Protein AF-A0A937Q8V5-F1 (afdb_monomer_lite)

Secondary structure (DSSP, 8-state):
--HHHH-HHHHHHHHHTT-SSHHHHHHHHTTSPPSB-TTSSBHHHHHHHT-TT--S-HHHHHHHHHHH-

Radius of gyration: 12.9 Å; chains: 1; bounding box: 25×21×39 Å

pLDDT: mean 86.38, std 8.12, range [54.03, 93.62]

Structure (mmCIF, N/CA/C/O backbone):
data_AF-A0A937Q8V5-F1
#
_entry.id   AF-A0A937Q8V5-F1
#
loop_
_atom_site.group_PDB
_atom_site.id
_atom_site.type_symbol
_atom_site.label_atom_id
_atom_site.label_alt_id
_atom_site.label_comp_id
_atom_site.label_asym_id
_atom_site.label_entity_id
_atom_site.label_seq_id
_atom_site.pdbx_PDB_ins_code
_atom_site.Cartn_x
_atom_site.Cartn_y
_atom_site.Cartn_z
_atom_site.occupancy
_atom_site.B_iso_or_equiv
_atom_site.auth_seq_id
_atom_site.auth_comp_id
_atom_site.auth_asym_id
_atom_site.auth_atom_id
_atom_site.pdbx_PDB_model_num
ATOM 1 N N . MET A 1 1 ? -8.687 10.451 24.865 1.00 54.03 1 MET A N 1
ATOM 2 C CA . MET A 1 1 ? -9.095 10.280 23.458 1.00 54.03 1 MET A CA 1
ATOM 3 C C . MET A 1 1 ? -7.863 10.541 22.615 1.00 54.03 1 MET A C 1
ATOM 5 O O . MET A 1 1 ? -7.334 11.646 22.703 1.00 54.03 1 MET A O 1
ATOM 9 N N . ARG A 1 2 ? -7.310 9.533 21.934 1.00 67.31 2 ARG A N 1
ATOM 10 C CA . ARG A 1 2 ? -6.175 9.763 21.030 1.00 67.31 2 ARG A CA 1
ATOM 11 C C . ARG A 1 2 ? -6.717 10.444 19.776 1.00 67.31 2 ARG A C 1
ATOM 13 O O . ARG A 1 2 ? -7.833 10.156 19.358 1.00 67.31 2 ARG A O 1
ATOM 20 N N . LEU A 1 3 ? -5.957 11.365 19.185 1.00 68.56 3 LEU A N 1
ATOM 21 C CA . LEU A 1 3 ? -6.369 12.049 17.949 1.00 68.56 3 LEU A CA 1
ATOM 22 C C . LEU A 1 3 ? -6.697 11.032 16.840 1.00 68.56 3 LEU A C 1
ATOM 24 O O . LEU A 1 3 ? -7.640 11.204 16.076 1.00 68.56 3 LEU A O 1
ATOM 28 N N . GLU A 1 4 ? -5.962 9.927 16.837 1.00 62.56 4 GLU A N 1
ATOM 29 C CA . GLU A 1 4 ? -6.148 8.739 16.004 1.00 62.56 4 GLU A CA 1
ATOM 30 C C . GLU A 1 4 ? -7.578 8.169 16.078 1.00 62.56 4 GLU A C 1
ATOM 32 O O . GLU A 1 4 ? -8.140 7.797 15.049 1.00 62.56 4 GLU A O 1
ATOM 37 N N . ASP A 1 5 ? -8.205 8.192 17.263 1.00 63.12 5 ASP A N 1
ATOM 38 C CA . ASP A 1 5 ? -9.578 7.714 17.492 1.00 63.12 5 ASP A CA 1
ATOM 39 C C . ASP A 1 5 ? -10.626 8.637 16.848 1.00 63.12 5 ASP A C 1
ATOM 41 O O . ASP A 1 5 ? -11.745 8.220 16.557 1.00 63.12 5 ASP A O 1
ATOM 45 N N . SER A 1 6 ? -10.269 9.906 16.625 1.00 71.12 6 SER A N 1
ATOM 46 C CA . SER A 1 6 ? -11.134 10.925 16.010 1.00 71.12 6 SER A CA 1
ATOM 47 C C . SER A 1 6 ? -10.926 11.044 14.498 1.00 71.12 6 SER A C 1
ATOM 49 O O . SER A 1 6 ? -11.761 11.611 13.796 1.00 71.12 6 SER A O 1
ATOM 51 N N . LEU A 1 7 ? -9.832 10.489 13.970 1.00 76.81 7 LEU A N 1
ATOM 52 C CA . LEU A 1 7 ? -9.480 10.545 12.554 1.00 76.81 7 LEU A CA 1
ATOM 53 C C . LEU A 1 7 ? -9.915 9.265 11.829 1.00 76.81 7 LEU A C 1
ATOM 55 O O . LEU A 1 7 ? -9.106 8.576 11.206 1.00 76.81 7 LEU A O 1
ATOM 59 N N . VAL A 1 8 ? -11.220 8.975 11.875 1.00 77.75 8 VAL A N 1
ATOM 60 C CA . VAL A 1 8 ? -11.848 7.793 11.248 1.00 77.75 8 VAL A CA 1
ATOM 61 C C . VAL A 1 8 ? -11.438 7.632 9.782 1.00 77.75 8 VAL A C 1
ATOM 63 O O . VAL A 1 8 ? -11.215 6.515 9.324 1.00 77.75 8 VAL A O 1
ATOM 66 N N . LEU A 1 9 ? -11.271 8.744 9.061 1.00 78.62 9 LEU A N 1
ATOM 67 C CA . LEU A 1 9 ? -10.829 8.733 7.671 1.00 78.62 9 LEU A CA 1
ATOM 68 C C . LEU A 1 9 ? -9.370 8.269 7.516 1.00 78.62 9 LEU A C 1
ATOM 70 O O . LEU A 1 9 ? -9.090 7.418 6.677 1.00 78.62 9 LEU A O 1
ATOM 74 N N . ASN A 1 10 ? -8.448 8.752 8.358 1.00 79.88 10 ASN A N 1
ATOM 75 C CA . ASN A 1 10 ? -7.074 8.238 8.362 1.00 79.88 10 ASN A CA 1
ATOM 76 C C . ASN A 1 10 ? -7.058 6.755 8.711 1.00 79.88 10 ASN A C 1
ATOM 78 O O . ASN A 1 10 ? -6.361 5.997 8.042 1.00 79.88 10 ASN A O 1
ATOM 82 N N . ARG A 1 11 ? -7.852 6.350 9.714 1.00 81.50 11 ARG A N 1
ATOM 83 C CA . ARG A 1 11 ? -8.032 4.946 10.098 1.00 81.50 11 ARG A CA 1
ATOM 84 C C . ARG A 1 11 ? -8.465 4.090 8.924 1.00 81.50 11 ARG A C 1
ATOM 86 O O . ARG A 1 11 ? -7.878 3.046 8.664 1.00 81.50 11 ARG A O 1
ATOM 93 N N . HIS A 1 12 ? -9.463 4.559 8.190 1.00 85.56 12 HIS A N 1
ATOM 94 C CA . HIS A 1 12 ? -9.927 3.894 6.989 1.00 85.56 12 HIS A CA 1
ATOM 95 C C . HIS A 1 12 ? -8.796 3.734 5.966 1.00 85.56 12 HIS A C 1
ATOM 97 O O . HIS A 1 12 ? -8.553 2.616 5.526 1.00 85.56 12 HIS A O 1
ATOM 103 N N . PHE A 1 13 ? -8.046 4.799 5.663 1.00 85.50 13 PHE A N 1
ATOM 104 C CA . PHE A 1 13 ? -6.989 4.751 4.653 1.00 85.50 13 PHE A CA 1
ATOM 105 C C . PHE A 1 13 ? -5.876 3.750 4.961 1.00 85.50 13 PHE A C 1
ATOM 107 O O . PHE A 1 13 ? -5.568 2.933 4.104 1.00 85.50 13 PHE A O 1
ATOM 114 N N . HIS A 1 14 ? -5.279 3.740 6.155 1.00 87.69 14 HIS A N 1
ATOM 115 C CA . HIS A 1 14 ? -4.205 2.768 6.412 1.00 87.69 14 HIS A CA 1
ATOM 116 C C . HIS A 1 14 ? -4.725 1.326 6.507 1.00 87.69 14 HIS A C 1
ATOM 118 O O . HIS A 1 14 ? -4.056 0.409 6.032 1.00 87.69 14 HIS A O 1
ATOM 124 N N . MET A 1 15 ? -5.960 1.119 6.984 1.00 89.12 15 MET A N 1
ATOM 125 C CA . MET A 1 15 ? -6.598 -0.203 6.948 1.00 89.12 15 MET A CA 1
ATOM 126 C C . MET A 1 15 ? -6.828 -0.721 5.523 1.00 89.12 15 MET A C 1
ATOM 128 O O . MET A 1 15 ? -6.843 -1.936 5.322 1.00 89.12 15 MET A O 1
ATOM 132 N N . LEU A 1 16 ? -7.019 0.163 4.537 1.00 91.12 16 LEU A N 1
ATOM 133 C CA . LEU A 1 16 ? -7.127 -0.237 3.133 1.00 91.12 16 LEU A CA 1
ATOM 134 C C . LEU A 1 16 ? -5.831 -0.883 2.623 1.00 91.12 16 LEU A C 1
ATOM 136 O O . LEU A 1 16 ? -5.892 -1.824 1.834 1.00 91.12 16 LEU A O 1
ATOM 140 N N . PHE A 1 17 ? -4.684 -0.435 3.136 1.00 91.06 17 PHE A N 1
ATOM 141 C CA . PHE A 1 17 ? -3.350 -0.952 2.814 1.00 91.06 17 PHE A CA 1
ATOM 142 C C . PHE A 1 17 ? -2.894 -2.102 3.731 1.00 91.06 17 PHE A C 1
ATOM 144 O O . PHE A 1 17 ? -1.709 -2.440 3.757 1.00 91.06 17 PHE A O 1
ATOM 151 N N . GLY A 1 18 ? -3.807 -2.689 4.515 1.00 89.81 18 GLY A N 1
ATOM 152 C CA . GLY A 1 18 ? -3.470 -3.760 5.456 1.00 89.81 18 GLY A CA 1
ATOM 153 C C . GLY A 1 18 ? -2.506 -3.310 6.557 1.00 89.81 18 GLY A C 1
ATOM 154 O O . GLY A 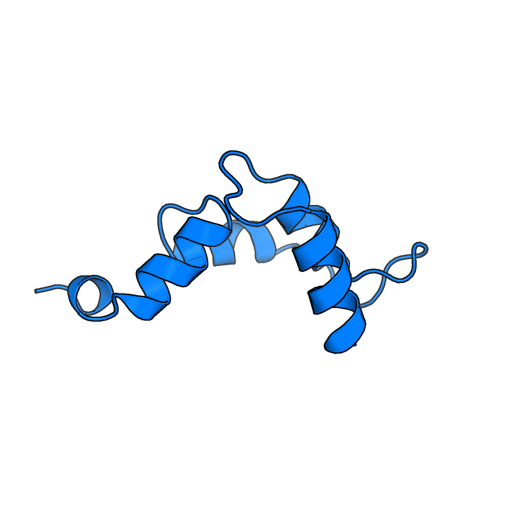1 18 ? -1.649 -4.081 6.977 1.00 89.81 18 GLY A O 1
ATOM 155 N N . ALA A 1 19 ? -2.569 -2.042 6.965 1.00 90.44 19 ALA A N 1
ATOM 156 C CA . ALA A 1 19 ? -1.795 -1.514 8.082 1.00 90.44 19 ALA A CA 1
ATOM 157 C C . ALA A 1 19 ? -2.699 -1.290 9.299 1.00 90.44 19 ALA A C 1
ATOM 159 O O . ALA A 1 19 ? -3.833 -0.819 9.165 1.00 90.44 19 ALA A O 1
ATOM 160 N N . ASP A 1 20 ? -2.174 -1.586 10.487 1.00 85.94 20 ASP A N 1
ATOM 161 C CA . ASP A 1 20 ? -2.872 -1.365 11.762 1.00 85.94 20 ASP A CA 1
ATOM 162 C C . ASP A 1 20 ? -2.859 0.112 12.185 1.00 85.94 20 ASP A C 1
ATOM 164 O O . ASP A 1 20 ? -3.671 0.544 13.002 1.00 85.94 20 ASP A O 1
ATOM 168 N N . GLY A 1 21 ? -1.945 0.896 11.608 1.00 87.81 21 GLY A N 1
ATOM 169 C CA . GLY A 1 21 ? -1.752 2.309 11.899 1.00 87.81 21 GLY A CA 1
ATOM 170 C C . GLY A 1 21 ? -0.968 3.025 10.802 1.00 87.81 21 GLY A C 1
ATOM 171 O O . GLY A 1 21 ? -0.310 2.404 9.964 1.00 87.81 21 GLY A O 1
ATOM 172 N N . ILE A 1 22 ? -0.992 4.359 10.827 1.00 85.00 22 ILE A N 1
ATOM 173 C CA . ILE A 1 22 ? -0.220 5.174 9.878 1.00 85.00 22 ILE A CA 1
ATOM 174 C C . ILE A 1 22 ? 1.295 4.968 10.031 1.00 85.00 22 ILE A C 1
ATOM 176 O O . ILE A 1 22 ? 2.021 5.011 9.040 1.00 85.00 22 ILE A O 1
ATOM 180 N N . ASP A 1 23 ? 1.778 4.719 11.249 1.00 88.88 23 ASP A N 1
ATOM 181 C CA . ASP A 1 23 ? 3.206 4.524 11.510 1.00 88.88 23 ASP A CA 1
ATOM 182 C C . ASP A 1 23 ? 3.724 3.182 10.986 1.00 88.88 23 ASP A C 1
ATOM 184 O O . ASP A 1 23 ? 4.859 3.113 10.512 1.00 88.88 23 ASP A O 1
ATOM 188 N N . ASP A 1 24 ? 2.888 2.140 10.983 1.00 88.94 24 ASP A N 1
ATOM 189 C CA . ASP A 1 24 ? 3.205 0.865 10.331 1.00 88.94 24 ASP A CA 1
ATOM 190 C C . ASP A 1 24 ? 3.367 1.057 8.815 1.00 88.94 24 ASP A C 1
ATOM 192 O O . ASP A 1 24 ? 4.378 0.665 8.222 1.00 88.94 24 ASP A O 1
ATOM 196 N N . LEU A 1 25 ? 2.431 1.784 8.192 1.00 88.12 25 LEU A N 1
ATOM 197 C CA . LEU A 1 25 ? 2.524 2.119 6.773 1.00 88.12 25 LEU A CA 1
ATOM 198 C C . LEU A 1 25 ? 3.807 2.913 6.478 1.00 88.12 25 LEU A C 1
ATOM 200 O O . LEU A 1 25 ? 4.601 2.504 5.631 1.00 88.12 25 LEU A O 1
ATOM 204 N N . LYS A 1 26 ? 4.075 3.989 7.228 1.00 89.31 26 LYS A N 1
ATO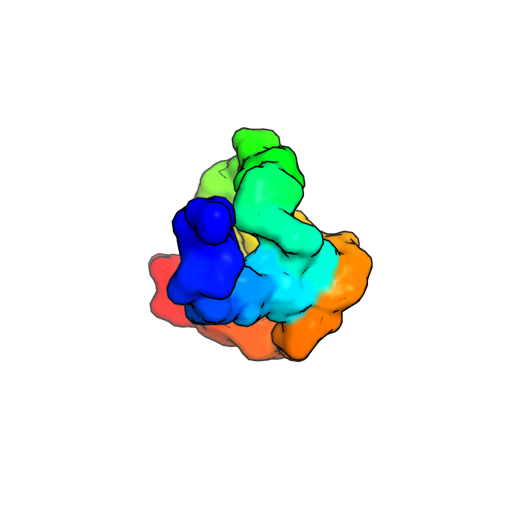M 205 C CA . LYS A 1 26 ? 5.301 4.795 7.087 1.00 89.31 26 LYS A CA 1
ATOM 206 C C . LYS A 1 26 ? 6.569 3.965 7.248 1.00 89.31 26 LYS A C 1
ATOM 208 O O . LYS A 1 26 ? 7.504 4.138 6.475 1.00 89.31 26 LYS A O 1
ATOM 213 N N . THR A 1 27 ? 6.606 3.065 8.227 1.00 90.56 27 THR A N 1
ATOM 214 C CA . THR A 1 27 ? 7.772 2.212 8.487 1.00 90.56 27 THR A CA 1
ATOM 215 C C . THR A 1 27 ? 8.044 1.285 7.307 1.00 90.56 27 THR A C 1
ATOM 217 O O . THR A 1 27 ? 9.194 1.170 6.886 1.00 90.56 27 THR A O 1
ATOM 220 N N . SER A 1 28 ? 6.997 0.703 6.714 1.00 87.38 28 SER A N 1
ATOM 221 C CA . SER A 1 28 ? 7.137 -0.142 5.521 1.00 87.38 28 SER A CA 1
ATOM 222 C C . SER A 1 28 ? 7.607 0.625 4.281 1.00 87.38 28 SER A C 1
ATOM 224 O O . SER A 1 28 ? 8.350 0.084 3.467 1.00 87.38 28 SER A O 1
ATOM 226 N N . LEU A 1 29 ? 7.237 1.903 4.158 1.00 89.94 29 LEU A N 1
ATOM 227 C CA . LEU A 1 29 ? 7.601 2.737 3.010 1.00 89.94 29 LEU A CA 1
ATOM 228 C C . LEU A 1 29 ? 8.933 3.480 3.187 1.00 89.94 29 LEU A C 1
ATOM 230 O O . LEU A 1 29 ? 9.510 3.923 2.200 1.00 89.94 29 LEU A O 1
ATOM 234 N N . LYS A 1 30 ? 9.456 3.587 4.414 1.00 90.56 30 LYS A N 1
ATOM 235 C CA . LYS A 1 30 ? 10.620 4.421 4.769 1.00 90.56 30 LYS A CA 1
ATOM 236 C C . LYS A 1 30 ? 11.865 4.182 3.911 1.00 90.56 30 LYS A C 1
ATOM 238 O O . LYS A 1 30 ? 12.615 5.118 3.659 1.00 90.56 30 LYS A O 1
ATOM 243 N N . TYR A 1 31 ? 12.107 2.934 3.521 1.00 89.12 31 TYR A N 1
ATOM 244 C CA . TYR A 1 31 ? 13.272 2.538 2.723 1.00 89.12 31 TYR A CA 1
ATOM 245 C C . TYR A 1 31 ? 12.909 2.208 1.271 1.00 89.12 31 TYR A C 1
ATOM 247 O O . TYR A 1 31 ? 13.757 1.730 0.518 1.00 89.12 31 TYR A O 1
ATOM 255 N N . THR A 1 32 ? 11.654 2.442 0.875 1.00 92.06 32 THR A N 1
ATOM 256 C CA . THR A 1 32 ? 11.238 2.287 -0.517 1.00 92.06 32 THR A CA 1
ATOM 257 C C . THR A 1 32 ? 11.840 3.427 -1.329 1.00 92.06 32 THR A C 1
ATOM 259 O O . THR A 1 32 ? 11.756 4.593 -0.949 1.00 92.06 32 THR A O 1
ATOM 262 N N . ARG A 1 33 ? 12.489 3.078 -2.439 1.00 90.94 33 ARG A N 1
ATOM 263 C CA . ARG A 1 33 ? 13.059 4.048 -3.374 1.00 90.94 33 ARG A CA 1
ATOM 264 C C . ARG A 1 33 ? 11.945 4.922 -3.955 1.00 90.94 33 ARG A C 1
ATOM 266 O O . ARG A 1 33 ? 10.907 4.404 -4.330 1.00 90.94 33 ARG A O 1
ATOM 273 N N . GLU A 1 34 ? 12.175 6.221 -4.091 1.00 89.88 34 GLU A N 1
ATOM 274 C CA . GLU A 1 34 ? 11.244 7.103 -4.801 1.00 89.88 34 GLU A CA 1
ATOM 275 C C . GLU A 1 34 ? 11.398 6.988 -6.328 1.00 89.88 34 GLU A C 1
ATOM 277 O O . GLU A 1 34 ? 12.487 6.714 -6.846 1.00 89.88 34 GLU A O 1
ATOM 282 N N . GLY A 1 35 ? 10.303 7.235 -7.050 1.00 90.69 35 GLY A N 1
ATOM 283 C CA . GLY A 1 35 ? 10.260 7.259 -8.512 1.00 90.69 35 GLY A CA 1
ATOM 284 C C . GLY A 1 35 ? 9.617 6.024 -9.141 1.00 90.69 35 GLY A C 1
ATOM 285 O O . GLY A 1 35 ? 8.983 5.210 -8.465 1.00 90.69 35 GLY A O 1
ATOM 286 N N . VAL A 1 36 ? 9.783 5.924 -10.459 1.00 92.00 36 VAL A N 1
ATOM 287 C CA . VAL A 1 36 ? 9.140 4.914 -11.307 1.00 92.00 36 VAL A CA 1
ATOM 288 C C . VAL A 1 36 ? 10.108 3.766 -11.587 1.00 92.00 36 VAL A C 1
ATOM 290 O O . VAL A 1 36 ? 11.279 3.981 -11.913 1.00 92.00 36 VAL A O 1
ATOM 293 N N . GLY A 1 37 ? 9.614 2.544 -11.435 1.00 89.38 37 GLY A N 1
ATOM 294 C CA . GLY A 1 37 ? 10.281 1.310 -11.800 1.00 89.38 37 GLY A CA 1
ATOM 295 C C . GLY A 1 37 ? 10.288 1.052 -13.312 1.00 89.38 37 GLY A C 1
ATOM 296 O O . GLY A 1 37 ? 9.668 1.770 -14.096 1.00 89.38 37 GLY A O 1
ATOM 297 N N . PRO A 1 38 ? 11.009 0.009 -13.753 1.00 87.25 38 PRO A N 1
ATOM 298 C CA . PRO A 1 38 ? 11.096 -0.360 -15.168 1.00 87.25 38 PRO A CA 1
ATOM 299 C C . PRO A 1 38 ? 9.768 -0.862 -15.763 1.00 87.25 38 PRO A C 1
ATOM 301 O O . PRO A 1 38 ? 9.646 -0.945 -16.980 1.00 87.25 38 PRO A O 1
ATOM 304 N N . ASP A 1 39 ? 8.791 -1.200 -14.923 1.00 87.00 39 ASP A N 1
ATOM 305 C CA . ASP A 1 39 ? 7.431 -1.604 -15.291 1.00 87.00 39 ASP A CA 1
ATOM 306 C C . ASP A 1 39 ? 6.473 -0.415 -15.482 1.00 87.00 39 ASP A C 1
ATOM 308 O O . ASP A 1 39 ? 5.308 -0.619 -15.814 1.00 87.00 39 ASP A O 1
ATOM 312 N N . GLY A 1 40 ? 6.954 0.821 -15.308 1.00 89.56 40 GLY A N 1
ATOM 313 C CA . GLY A 1 40 ? 6.136 2.027 -15.430 1.00 89.56 40 GLY A CA 1
ATOM 314 C C . GLY A 1 40 ? 5.290 2.330 -14.193 1.00 89.56 40 GLY A C 1
ATOM 315 O O . GLY A 1 40 ? 4.521 3.286 -14.232 1.00 89.56 40 GLY A O 1
ATOM 316 N N . HIS A 1 41 ? 5.453 1.562 -13.112 1.00 91.69 41 HIS A N 1
ATOM 317 C CA . HIS A 1 41 ? 4.787 1.771 -11.830 1.00 91.69 41 HIS A CA 1
ATOM 318 C C . HIS A 1 41 ? 5.724 2.371 -10.790 1.00 91.69 41 HIS A C 1
ATOM 320 O O . HIS A 1 41 ? 6.944 2.222 -10.878 1.00 91.69 41 HIS A O 1
ATOM 326 N N . SER A 1 42 ? 5.187 3.041 -9.772 1.00 93.62 42 SER A N 1
ATOM 327 C CA . SER A 1 42 ? 6.036 3.511 -8.682 1.00 93.62 42 SER A CA 1
ATOM 328 C C . SER A 1 42 ? 6.604 2.338 -7.882 1.00 93.62 42 SER A C 1
ATOM 330 O O . SER A 1 42 ? 5.955 1.313 -7.657 1.00 93.62 42 SER A O 1
ATOM 332 N N . TYR A 1 43 ? 7.813 2.508 -7.353 1.00 92.56 43 TYR A N 1
ATOM 333 C CA . TYR A 1 43 ? 8.370 1.537 -6.408 1.00 92.56 43 TYR A CA 1
ATOM 334 C C . TYR A 1 43 ? 7.499 1.387 -5.141 1.00 92.56 43 TYR A C 1
ATOM 336 O O . TYR A 1 43 ? 7.521 0.332 -4.505 1.00 92.56 43 TYR A O 1
ATOM 344 N N . PHE A 1 44 ? 6.696 2.403 -4.793 1.00 91.88 44 PHE A N 1
ATOM 345 C CA . PHE A 1 44 ? 5.733 2.339 -3.690 1.00 91.88 44 PHE A CA 1
ATOM 346 C C . PHE A 1 44 ? 4.612 1.340 -3.955 1.00 91.88 44 PHE A C 1
ATOM 348 O O . PHE A 1 44 ? 4.239 0.608 -3.036 1.00 91.88 44 PHE A O 1
ATOM 355 N N . LEU A 1 45 ? 4.113 1.250 -5.191 1.00 92.25 45 LEU A N 1
ATOM 356 C CA . LEU A 1 45 ? 3.097 0.266 -5.556 1.00 92.25 45 LEU A CA 1
ATOM 357 C C . LEU A 1 45 ? 3.578 -1.159 -5.272 1.00 92.25 45 LEU A C 1
ATOM 359 O O . LEU A 1 45 ? 2.845 -1.943 -4.669 1.00 92.25 45 LEU A O 1
ATOM 363 N N . GLY A 1 46 ? 4.826 -1.472 -5.635 1.00 90.25 46 GLY A N 1
ATOM 364 C CA . GLY A 1 46 ? 5.435 -2.775 -5.363 1.00 90.25 46 GLY A CA 1
ATOM 365 C C . GLY A 1 46 ? 5.423 -3.123 -3.872 1.00 90.25 46 GLY A C 1
ATOM 366 O O . GLY A 1 46 ? 5.018 -4.224 -3.492 1.00 90.25 46 GLY A O 1
ATOM 367 N N . THR A 1 47 ? 5.783 -2.163 -3.015 1.00 90.31 47 THR A N 1
ATOM 368 C CA . THR A 1 47 ? 5.732 -2.336 -1.557 1.00 90.31 47 THR A CA 1
ATOM 369 C C . THR A 1 47 ? 4.298 -2.504 -1.047 1.00 90.31 47 THR A C 1
ATOM 371 O O . THR A 1 47 ? 4.060 -3.349 -0.188 1.00 90.31 47 THR A O 1
ATOM 374 N N . LEU A 1 48 ? 3.327 -1.744 -1.568 1.00 91.25 48 LEU A N 1
ATOM 375 C CA . LEU A 1 48 ? 1.928 -1.784 -1.120 1.00 91.25 48 LEU A CA 1
ATOM 376 C C . LEU A 1 48 ? 1.205 -3.076 -1.521 1.00 91.25 48 LEU A C 1
ATOM 378 O O . LEU A 1 48 ? 0.507 -3.662 -0.695 1.00 91.25 48 LEU A O 1
ATOM 382 N N . VAL A 1 49 ? 1.389 -3.547 -2.757 1.00 90.19 49 VAL A N 1
ATOM 383 C CA . VAL A 1 49 ? 0.758 -4.780 -3.266 1.00 90.19 49 VAL A CA 1
ATOM 384 C C . VAL A 1 49 ? 1.293 -6.024 -2.548 1.00 90.19 49 VAL A C 1
ATOM 386 O O . VAL A 1 49 ? 0.574 -7.011 -2.408 1.00 90.19 49 VAL A O 1
ATOM 389 N N . GLY A 1 50 ? 2.531 -5.979 -2.047 1.00 86.56 50 GLY A N 1
ATOM 390 C CA . GLY A 1 50 ? 3.132 -7.064 -1.268 1.00 86.56 50 GLY A CA 1
ATOM 391 C C . GLY A 1 50 ? 2.623 -7.191 0.175 1.00 86.56 50 GLY A C 1
ATOM 392 O O . GLY A 1 50 ? 2.992 -8.147 0.859 1.00 86.56 50 GLY A O 1
ATOM 393 N N 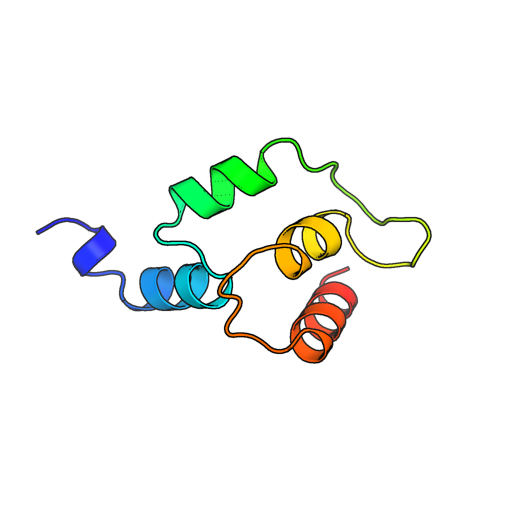. ARG A 1 51 ? 1.803 -6.253 0.670 1.00 88.88 51 ARG A N 1
ATOM 394 C CA . ARG A 1 51 ? 1.327 -6.266 2.062 1.00 88.88 51 ARG A CA 1
ATOM 395 C C . ARG A 1 51 ? 0.197 -7.274 2.272 1.00 88.88 51 ARG A C 1
ATOM 397 O O . ARG A 1 51 ? -0.767 -7.344 1.511 1.00 88.88 51 ARG A O 1
ATOM 404 N N . ALA A 1 52 ? 0.284 -8.019 3.372 1.00 83.94 52 ALA A N 1
ATOM 405 C CA . ALA A 1 52 ? -0.808 -8.871 3.828 1.00 83.94 52 ALA A CA 1
ATOM 406 C C . ALA A 1 52 ? -2.003 -8.022 4.298 1.00 83.94 52 ALA A C 1
ATOM 408 O O . ALA A 1 52 ? -1.830 -6.950 4.871 1.00 83.94 52 ALA A O 1
ATOM 409 N N . GLY A 1 53 ? -3.227 -8.511 4.078 1.00 87.69 53 GLY A N 1
ATOM 410 C C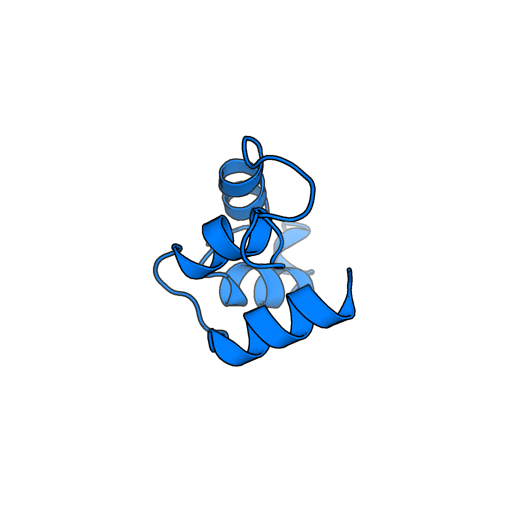A . GLY A 1 53 ? -4.441 -7.835 4.552 1.00 87.69 53 GLY A CA 1
ATOM 411 C C . GLY A 1 53 ? -4.869 -6.615 3.730 1.00 87.69 53 GLY A C 1
ATOM 412 O O . GLY A 1 53 ? -5.703 -5.840 4.197 1.00 87.69 53 GLY A O 1
ATOM 413 N N . LEU A 1 54 ? -4.327 -6.454 2.520 1.00 91.50 54 LEU A N 1
ATOM 414 C CA . LEU A 1 54 ? -4.757 -5.452 1.550 1.00 91.50 54 LEU A CA 1
ATOM 415 C C . LEU A 1 54 ? -6.270 -5.562 1.282 1.00 91.50 54 LEU A C 1
ATOM 417 O O . LEU A 1 54 ? -6.770 -6.636 0.946 1.00 91.50 54 LEU A O 1
ATOM 421 N N . LYS A 1 55 ? -7.004 -4.455 1.439 1.00 92.00 55 LYS A N 1
ATOM 422 C CA . LYS A 1 55 ? -8.469 -4.399 1.241 1.00 92.00 55 LYS A CA 1
ATOM 423 C C . LYS A 1 55 ? -8.882 -3.645 -0.021 1.00 92.00 55 LYS A C 1
ATOM 425 O O . LYS A 1 55 ? -10.068 -3.608 -0.340 1.00 92.00 55 LYS A O 1
ATOM 430 N N . ILE A 1 56 ? -7.925 -3.045 -0.725 1.00 90.56 56 ILE A N 1
ATOM 431 C CA . ILE A 1 56 ? -8.116 -2.494 -2.070 1.00 90.56 56 ILE A CA 1
ATOM 432 C C . ILE A 1 56 ? -7.672 -3.543 -3.085 1.00 90.56 56 ILE A C 1
ATOM 434 O O . ILE A 1 56 ? -6.706 -4.272 -2.865 1.00 90.56 56 ILE A O 1
ATOM 438 N N . LYS A 1 57 ? -8.387 -3.620 -4.205 1.00 91.62 57 LYS A N 1
ATOM 439 C CA . LYS A 1 57 ? -8.002 -4.490 -5.311 1.00 91.62 57 LYS A CA 1
ATOM 440 C C . LYS A 1 57 ? -6.703 -4.009 -5.945 1.00 91.62 57 LYS A C 1
ATOM 442 O O . LYS A 1 57 ? -6.478 -2.811 -6.102 1.00 91.62 57 LYS A O 1
ATOM 447 N N . ARG A 1 58 ? -5.863 -4.949 -6.358 1.00 90.25 58 ARG A N 1
ATOM 448 C CA . ARG A 1 58 ? -4.577 -4.634 -6.980 1.00 90.25 58 ARG A CA 1
ATOM 449 C C . ARG A 1 58 ? -4.736 -3.730 -8.206 1.00 90.25 58 ARG A C 1
ATOM 451 O O . ARG A 1 58 ? -3.992 -2.767 -8.338 1.00 90.25 58 ARG A O 1
ATOM 458 N N . GLU A 1 59 ? -5.740 -3.991 -9.036 1.00 91.94 59 GLU A N 1
ATOM 459 C CA . GLU A 1 59 ? -5.995 -3.239 -10.268 1.00 91.94 59 GLU A CA 1
ATOM 460 C C . GLU A 1 59 ? -6.384 -1.782 -9.974 1.00 91.94 59 GLU A C 1
ATOM 462 O O . GLU A 1 59 ? -6.024 -0.869 -10.715 1.00 91.94 59 GLU A O 1
ATOM 467 N N . ASP A 1 60 ? -7.098 -1.547 -8.867 1.00 92.50 60 ASP A N 1
ATOM 468 C CA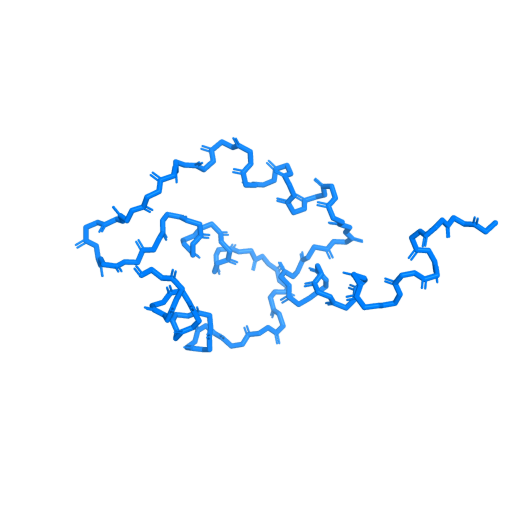 . ASP A 1 60 ? -7.437 -0.193 -8.432 1.00 92.50 60 ASP A CA 1
ATOM 469 C C . ASP A 1 60 ? -6.180 0.557 -7.967 1.00 92.50 60 ASP A C 1
ATOM 471 O O . ASP A 1 60 ? -6.026 1.733 -8.291 1.00 92.50 60 ASP A O 1
ATOM 475 N N . LEU A 1 61 ? -5.255 -0.110 -7.264 1.00 91.75 61 LEU A N 1
ATOM 476 C CA . LEU A 1 61 ? -3.974 0.491 -6.867 1.00 91.75 61 LEU A CA 1
ATOM 477 C C . LEU A 1 61 ? -3.085 0.807 -8.063 1.00 91.75 61 LEU A C 1
ATOM 479 O O . LEU A 1 61 ? -2.559 1.911 -8.130 1.00 91.75 61 LEU A O 1
ATOM 483 N N . GLU A 1 62 ? -2.955 -0.125 -9.007 1.00 92.31 62 GLU A N 1
ATOM 484 C CA . GLU A 1 62 ? -2.226 0.083 -10.263 1.00 92.31 62 GLU A CA 1
ATOM 485 C C . GLU A 1 62 ? -2.800 1.277 -11.037 1.00 92.31 62 GLU A C 1
ATOM 487 O O . GLU A 1 62 ? -2.051 2.125 -11.523 1.00 92.31 62 GLU A O 1
ATOM 492 N N . ARG A 1 63 ? -4.135 1.401 -11.091 1.00 92.56 63 ARG A N 1
ATOM 493 C CA . ARG A 1 63 ? -4.801 2.547 -11.722 1.00 92.56 63 ARG A CA 1
ATOM 494 C C . ARG A 1 63 ? -4.502 3.859 -11.001 1.00 92.56 63 ARG A C 1
ATOM 496 O O . ARG A 1 63 ? -4.249 4.856 -11.670 1.00 92.56 63 ARG A O 1
ATOM 503 N N . TYR A 1 64 ? -4.580 3.888 -9.671 1.00 90.38 64 TYR A N 1
ATOM 504 C CA . TYR A 1 64 ? -4.290 5.104 -8.906 1.00 90.38 64 TYR A CA 1
ATOM 505 C C . TYR A 1 64 ? -2.829 5.516 -9.039 1.00 90.38 64 TYR A C 1
ATOM 507 O O . TYR A 1 64 ? -2.561 6.686 -9.281 1.00 90.38 64 TYR A O 1
ATOM 515 N N . ASP A 1 65 ? -1.906 4.563 -8.932 1.00 91.75 65 ASP A N 1
ATOM 516 C CA . ASP A 1 65 ? -0.475 4.785 -9.117 1.00 91.75 65 ASP A CA 1
ATOM 517 C C . ASP A 1 65 ? -0.192 5.450 -10.469 1.00 91.75 65 ASP A C 1
ATOM 519 O O . ASP A 1 65 ? 0.422 6.512 -10.525 1.00 91.75 65 ASP A O 1
ATOM 523 N N . PHE A 1 66 ? -0.764 4.901 -11.542 1.00 88.69 66 PHE A N 1
ATOM 524 C CA . PHE A 1 66 ? -0.629 5.453 -12.887 1.00 88.69 66 PHE A CA 1
ATOM 525 C C . PHE A 1 66 ? -1.230 6.861 -13.052 1.00 88.69 66 PHE A C 1
ATOM 527 O O . PHE A 1 66 ? -0.760 7.629 -13.878 1.00 88.69 66 PHE A O 1
ATOM 534 N N . GLN A 1 67 ? -2.284 7.211 -12.309 1.00 88.25 67 GLN A N 1
ATOM 535 C CA . GLN A 1 67 ? -2.954 8.515 -12.435 1.00 88.25 67 GLN A CA 1
ATOM 536 C C . GLN A 1 67 ? -2.259 9.656 -11.682 1.00 88.25 67 GLN A C 1
ATOM 538 O O . GLN A 1 67 ? -2.574 10.819 -11.935 1.00 88.25 67 GLN A O 1
ATOM 543 N N . ILE A 1 68 ? -1.402 9.337 -10.712 1.00 80.56 68 ILE A N 1
ATOM 544 C CA . ILE A 1 68 ? -0.742 10.323 -9.842 1.00 80.56 68 ILE A CA 1
ATOM 545 C C . ILE A 1 68 ? 0.689 10.622 -10.330 1.00 80.56 68 ILE A C 1
ATOM 547 O O . ILE A 1 68 ? 1.259 11.647 -9.948 1.00 80.56 68 ILE A O 1
ATOM 551 N N . MET A 1 69 ? 1.254 9.744 -11.163 1.00 70.94 69 MET A N 1
ATOM 552 C CA . MET A 1 69 ? 2.535 9.934 -11.857 1.00 70.94 69 MET A CA 1
ATOM 553 C C . MET A 1 69 ? 2.368 10.710 -13.163 1.00 70.94 69 MET A C 1
ATOM 555 O O . M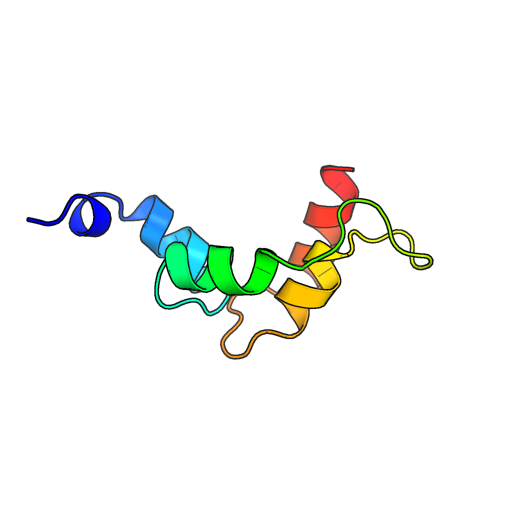ET A 1 69 ? 3.307 11.470 -13.490 1.00 70.94 69 MET A O 1
#

Sequence (69 aa):
MRLEDSLVLNRHFHMLFGADGIDDLKTSLKYTREGVGPDGHSYFLGTLVGRAGLKIKREDLERYDFQIM

Foldseek 3Di:
DPVQVVPVVQCVVVLLLVDNHPVRLCVLCVPQDADADPVRFTSSLVSSVPDPNNNDDNVVSRVVRNVVD